Protein AF-A0A367UHS2-F1 (afdb_monomer_lite)

Structure (mmCIF, N/CA/C/O backbone):
data_AF-A0A367UHS2-F1
#
_entry.id   AF-A0A367UHS2-F1
#
loop_
_atom_site.group_PDB
_atom_site.id
_atom_site.type_symbol
_atom_site.label_atom_id
_atom_site.label_alt_id
_atom_site.label_comp_id
_atom_site.label_asym_id
_atom_site.label_entity_id
_atom_site.label_seq_id
_atom_site.pdbx_PDB_ins_code
_atom_site.Cartn_x
_atom_site.Cartn_y
_atom_site.Cartn_z
_atom_site.occupancy
_atom_site.B_iso_or_equiv
_atom_site.auth_seq_id
_atom_site.auth_comp_id
_atom_site.auth_asym_id
_atom_site.auth_atom_id
_atom_site.pdbx_PDB_model_num
ATOM 1 N N . MET A 1 1 ? -0.178 -18.268 -15.831 1.00 70.38 1 MET A N 1
ATOM 2 C CA . MET A 1 1 ? 0.550 -17.771 -14.647 1.00 70.38 1 MET A CA 1
ATOM 3 C C . MET A 1 1 ? -0.470 -17.295 -13.635 1.00 70.38 1 MET A C 1
ATOM 5 O O . MET A 1 1 ? -1.519 -16.807 -14.050 1.00 70.38 1 MET A O 1
ATOM 9 N N . ASP A 1 2 ? -0.194 -17.477 -12.352 1.00 85.25 2 ASP A N 1
ATOM 10 C CA . ASP A 1 2 ? -0.972 -16.883 -11.266 1.00 85.25 2 ASP A CA 1
ATOM 11 C C . ASP A 1 2 ? -0.316 -15.567 -10.805 1.00 85.25 2 ASP A C 1
ATOM 13 O O . ASP A 1 2 ? 0.727 -15.161 -11.316 1.00 85.25 2 ASP A O 1
ATOM 17 N N . VAL A 1 3 ? -0.977 -14.845 -9.898 1.00 83.50 3 VAL A N 1
ATOM 18 C CA . VAL A 1 3 ? -0.434 -13.600 -9.324 1.00 83.50 3 VAL A CA 1
ATOM 19 C C . VAL A 1 3 ? 0.740 -13.900 -8.382 1.00 83.50 3 VAL A C 1
ATOM 21 O O . VAL A 1 3 ? 1.665 -13.098 -8.275 1.00 83.50 3 VAL A O 1
ATOM 24 N N . GLU A 1 4 ? 0.725 -15.066 -7.736 1.00 86.12 4 GLU A N 1
ATOM 25 C CA . GLU A 1 4 ? 1.691 -15.478 -6.715 1.00 86.12 4 GLU A CA 1
ATOM 26 C C . GLU A 1 4 ? 3.092 -15.720 -7.286 1.00 86.12 4 GLU A C 1
ATOM 28 O O . GLU A 1 4 ? 4.082 -15.424 -6.622 1.00 86.12 4 GLU A O 1
ATOM 33 N N . SER A 1 5 ? 3.214 -16.138 -8.549 1.00 87.44 5 SER A N 1
ATOM 34 C CA . SER A 1 5 ? 4.511 -16.334 -9.211 1.00 87.44 5 SER A CA 1
ATOM 35 C C . SER A 1 5 ? 5.344 -15.053 -9.354 1.00 87.44 5 SER A C 1
ATOM 37 O O . SER A 1 5 ? 6.524 -15.123 -9.696 1.00 87.44 5 SER A O 1
ATOM 39 N N . PHE A 1 6 ? 4.741 -13.882 -9.121 1.00 84.62 6 PHE A N 1
ATOM 40 C CA . PHE A 1 6 ? 5.413 -12.580 -9.152 1.00 84.62 6 PHE A CA 1
ATOM 41 C C 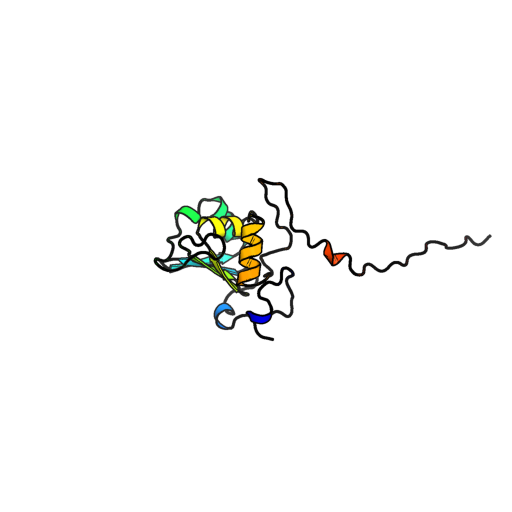. PHE A 1 6 ? 5.893 -12.113 -7.774 1.00 84.62 6 PHE A C 1
ATOM 43 O O . PHE A 1 6 ? 6.601 -11.110 -7.692 1.00 84.62 6 PHE A O 1
ATOM 50 N N . ARG A 1 7 ? 5.546 -12.821 -6.693 1.00 87.19 7 ARG A N 1
ATOM 51 C CA . ARG A 1 7 ? 6.008 -12.492 -5.343 1.00 87.19 7 ARG A CA 1
ATOM 52 C C . ARG A 1 7 ? 7.544 -12.509 -5.279 1.00 87.19 7 ARG A C 1
ATOM 54 O O . ARG A 1 7 ? 8.185 -13.389 -5.851 1.00 87.19 7 ARG A O 1
ATOM 61 N N . GLY A 1 8 ? 8.135 -11.505 -4.633 1.00 84.81 8 GLY A N 1
ATOM 62 C CA . GLY A 1 8 ? 9.587 -11.319 -4.525 1.00 84.81 8 GLY A CA 1
ATOM 63 C C . GLY A 1 8 ? 10.268 -10.766 -5.783 1.00 84.81 8 GLY A C 1
ATOM 64 O O . GLY A 1 8 ? 11.462 -10.469 -5.756 1.00 84.81 8 GLY A O 1
ATOM 65 N N . LYS A 1 9 ? 9.553 -10.598 -6.906 1.00 83.06 9 LYS A N 1
ATOM 66 C CA . LYS A 1 9 ? 10.125 -9.972 -8.108 1.00 83.06 9 LYS A CA 1
ATOM 67 C C . LYS A 1 9 ? 10.194 -8.461 -7.923 1.00 83.06 9 LYS A C 1
ATOM 69 O O . LYS A 1 9 ? 9.182 -7.833 -7.632 1.00 83.06 9 LYS A O 1
ATOM 74 N N . ARG A 1 10 ? 11.379 -7.885 -8.130 1.00 80.56 10 ARG A N 1
ATOM 75 C CA . ARG A 1 10 ? 11.624 -6.435 -8.018 1.00 80.56 10 ARG A CA 1
ATOM 76 C C . ARG A 1 10 ? 11.426 -5.673 -9.330 1.00 80.56 10 ARG A C 1
ATOM 78 O O . ARG A 1 10 ? 11.327 -4.453 -9.315 1.00 80.56 10 ARG A O 1
ATOM 85 N N . CYS A 1 11 ? 11.322 -6.381 -10.453 1.00 76.94 11 CYS A N 1
ATOM 86 C CA . CYS A 1 11 ? 10.970 -5.803 -11.743 1.00 76.94 11 CYS A CA 1
ATOM 87 C C . CYS A 1 11 ? 9.482 -6.016 -12.040 1.00 76.94 11 CYS A C 1
ATOM 89 O O . CYS A 1 11 ? 8.938 -7.115 -11.880 1.00 76.94 11 CYS A O 1
ATOM 91 N N . TRP A 1 12 ? 8.810 -4.943 -12.458 1.00 79.38 12 TRP A N 1
ATOM 92 C CA . TRP A 1 12 ? 7.436 -5.041 -12.932 1.00 79.38 12 TRP A CA 1
ATOM 93 C C . TRP A 1 12 ? 7.398 -5.701 -14.312 1.00 79.38 12 TRP A C 1
ATOM 95 O O . TRP A 1 12 ? 8.307 -5.524 -15.122 1.00 79.38 12 TRP A O 1
ATOM 105 N N . ARG A 1 13 ? 6.322 -6.441 -14.607 1.00 79.44 13 ARG A N 1
ATOM 106 C CA . ARG A 1 13 ? 6.101 -7.032 -15.931 1.00 79.44 13 ARG A CA 1
ATOM 107 C C . ARG A 1 13 ? 4.674 -6.811 -16.418 1.00 79.44 13 ARG A C 1
ATOM 109 O O . ARG A 1 13 ? 3.710 -7.031 -15.686 1.00 79.44 13 ARG A O 1
ATOM 116 N N . HIS A 1 14 ? 4.548 -6.447 -17.692 1.00 82.44 14 HIS A N 1
ATOM 117 C CA . HIS A 1 14 ? 3.263 -6.159 -18.337 1.00 82.44 14 HIS A CA 1
ATOM 118 C C . HIS A 1 14 ? 2.353 -7.381 -18.504 1.00 82.44 14 HIS A C 1
ATOM 120 O O . HIS A 1 14 ? 1.140 -7.226 -18.645 1.00 82.44 14 HIS A O 1
ATOM 126 N N . ASP A 1 15 ? 2.924 -8.587 -18.481 1.00 84.56 15 ASP A N 1
ATOM 127 C CA . ASP A 1 15 ? 2.213 -9.862 -18.583 1.00 84.56 15 ASP A CA 1
ATOM 128 C C . ASP A 1 15 ? 1.661 -10.358 -17.234 1.00 84.56 15 ASP A C 1
ATOM 130 O O . ASP A 1 15 ? 1.025 -11.415 -17.176 1.00 84.56 15 ASP A O 1
ATOM 134 N N . ARG A 1 16 ? 1.840 -9.589 -16.149 1.00 84.06 16 ARG A N 1
ATOM 135 C CA . ARG A 1 16 ? 1.323 -9.928 -14.823 1.00 84.06 16 ARG A CA 1
ATOM 136 C C . ARG A 1 16 ? -0.211 -10.083 -14.837 1.00 84.06 16 ARG A C 1
ATOM 138 O O . ARG A 1 16 ? -0.937 -9.145 -15.190 1.00 84.06 16 ARG A O 1
ATOM 145 N N . PRO A 1 17 ? -0.747 -11.235 -14.391 1.00 87.56 17 PRO A N 1
ATOM 146 C CA . PRO A 1 17 ? -2.181 -11.425 -14.219 1.00 87.56 17 PRO A CA 1
ATOM 147 C C . PRO A 1 17 ? -2.763 -10.442 -13.197 1.00 87.56 17 PRO A C 1
ATOM 149 O O . PRO A 1 17 ? -2.160 -10.163 -12.165 1.00 87.56 17 PRO A O 1
ATOM 152 N N . LYS A 1 18 ? -3.978 -9.950 -13.456 1.00 87.12 18 LYS A N 1
ATOM 153 C CA . LYS A 1 18 ? -4.665 -8.994 -12.573 1.00 87.12 18 LYS A CA 1
ATOM 154 C C . LYS A 1 18 ? -5.656 -9.717 -11.656 1.00 87.12 18 LYS A C 1
ATOM 156 O O . LYS A 1 18 ? -6.522 -10.428 -12.195 1.00 87.12 18 LYS A O 1
ATOM 161 N N . PRO A 1 19 ? -5.593 -9.525 -10.321 1.00 90.12 19 PRO A N 1
ATOM 162 C CA . PRO A 1 19 ? -6.532 -10.139 -9.386 1.00 90.12 19 PRO A CA 1
ATOM 163 C C . PRO A 1 19 ? -7.981 -9.823 -9.763 1.00 90.12 19 PRO A C 1
ATOM 165 O O . PRO A 1 19 ? -8.342 -8.665 -9.966 1.00 90.12 19 PRO A O 1
ATOM 168 N N . ALA A 1 20 ? -8.828 -10.852 -9.872 1.00 91.50 20 ALA A N 1
ATOM 169 C CA . ALA A 1 20 ? -10.202 -10.689 -10.358 1.00 91.50 20 ALA A CA 1
ATOM 170 C C . ALA A 1 20 ? -11.014 -9.692 -9.514 1.00 91.50 20 ALA A C 1
ATOM 172 O O . ALA A 1 20 ? -11.738 -8.869 -10.070 1.00 91.50 20 ALA A O 1
ATOM 173 N N . HIS A 1 21 ? -10.823 -9.723 -8.193 1.00 91.44 21 HIS A N 1
ATOM 174 C CA . HIS A 1 21 ? -11.512 -8.856 -7.241 1.00 91.44 21 HIS A CA 1
ATOM 175 C C . HIS A 1 21 ? -11.071 -7.382 -7.301 1.00 91.44 21 HIS A C 1
ATOM 177 O O . HIS A 1 21 ? -11.763 -6.543 -6.743 1.00 91.44 21 HIS A O 1
ATOM 183 N N . LEU A 1 22 ? -9.982 -7.046 -8.007 1.00 92.50 22 LEU A N 1
ATOM 184 C CA . LEU A 1 22 ? -9.467 -5.673 -8.156 1.00 92.50 22 LEU A CA 1
ATOM 185 C C . LEU A 1 22 ? -9.670 -5.103 -9.565 1.00 92.50 22 LEU A C 1
ATOM 187 O O . LEU A 1 22 ? -9.288 -3.971 -9.850 1.00 92.50 22 LEU A O 1
ATOM 191 N N . ARG A 1 23 ? -10.299 -5.859 -10.476 1.00 89.62 23 ARG A N 1
ATOM 192 C CA . ARG A 1 23 ? -10.484 -5.441 -11.879 1.00 89.62 23 ARG A CA 1
ATOM 193 C C . ARG A 1 23 ? -11.355 -4.200 -12.054 1.00 89.62 23 ARG A C 1
ATOM 195 O O . ARG A 1 23 ? -11.301 -3.599 -13.123 1.00 89.62 23 ARG A O 1
ATOM 202 N N . TYR A 1 24 ? -12.150 -3.850 -11.045 1.00 91.44 24 TYR A N 1
ATOM 203 C CA . TYR A 1 24 ? -12.971 -2.643 -11.050 1.00 91.44 24 TYR A CA 1
ATOM 204 C C . TYR A 1 24 ? -12.131 -1.362 -10.906 1.00 91.44 24 TYR A C 1
ATOM 206 O O . TYR A 1 24 ? -12.601 -0.291 -11.283 1.00 91.44 24 TYR A O 1
ATOM 214 N N . LEU A 1 25 ? -10.898 -1.458 -10.391 1.00 90.75 25 LEU A N 1
ATOM 215 C CA . LEU A 1 25 ? -9.981 -0.327 -10.305 1.00 90.75 25 LEU A CA 1
ATOM 216 C C . LEU A 1 25 ? -9.350 -0.048 -11.674 1.00 90.75 25 LEU A C 1
ATOM 218 O O . LEU A 1 25 ? -8.857 -0.947 -12.365 1.00 90.75 25 LEU A O 1
ATOM 222 N N . GLY A 1 26 ? -9.373 1.226 -12.066 1.00 88.62 26 GLY A N 1
ATOM 223 C CA . GLY A 1 26 ? -8.688 1.712 -13.259 1.00 88.62 26 GLY A CA 1
ATOM 224 C C . GLY A 1 26 ? -7.167 1.619 -13.124 1.00 88.62 26 GLY A C 1
ATOM 225 O O . GLY A 1 26 ? -6.639 1.435 -12.034 1.00 88.62 26 GLY A O 1
ATOM 226 N N . VAL A 1 27 ? -6.447 1.778 -14.241 1.00 86.06 27 VAL A N 1
ATOM 227 C CA . VAL A 1 27 ? -4.967 1.799 -14.230 1.00 86.06 27 VAL A CA 1
ATOM 228 C C . VAL A 1 27 ? -4.435 2.931 -13.358 1.00 86.06 27 VAL A C 1
ATOM 230 O O . VAL A 1 27 ? -3.391 2.781 -12.763 1.00 86.06 27 VAL A O 1
ATOM 233 N N . THR A 1 28 ? -5.145 4.049 -13.250 1.00 88.44 28 THR A N 1
ATOM 234 C CA . THR A 1 28 ? -4.732 5.192 -12.427 1.00 88.44 28 THR A CA 1
ATOM 235 C C . THR A 1 28 ? -5.466 5.264 -11.087 1.00 88.44 28 THR A C 1
ATOM 237 O O . THR A 1 28 ? -5.389 6.289 -10.415 1.00 88.44 28 THR A O 1
ATOM 240 N N . GLY A 1 29 ? -6.224 4.222 -10.732 1.00 92.56 29 GLY A N 1
ATOM 241 C CA . GLY A 1 29 ? -7.069 4.202 -9.545 1.00 92.56 29 GLY A CA 1
ATOM 242 C C . GLY A 1 29 ? -6.404 3.503 -8.366 1.00 92.56 29 GLY A C 1
ATOM 243 O O . GLY A 1 29 ? -5.805 2.437 -8.524 1.00 92.56 29 GLY A O 1
ATOM 244 N N . ALA A 1 30 ? -6.598 4.078 -7.185 1.00 95.38 30 ALA A N 1
ATOM 245 C CA . ALA A 1 30 ? -6.256 3.476 -5.908 1.00 95.38 30 ALA A CA 1
ATOM 246 C C . ALA A 1 30 ? -7.471 3.491 -4.972 1.00 95.38 30 ALA A C 1
ATOM 248 O O . ALA A 1 30 ? -8.293 4.412 -4.995 1.00 95.38 30 ALA A O 1
ATOM 249 N N . GLU A 1 31 ? -7.578 2.470 -4.132 1.00 97.81 31 GLU A N 1
ATOM 250 C CA . GLU A 1 31 ? -8.541 2.419 -3.036 1.00 97.81 31 GLU A CA 1
ATOM 251 C C . GLU A 1 31 ? -7.790 2.163 -1.729 1.00 97.81 31 GLU A C 1
ATOM 253 O O . GLU A 1 31 ? -6.924 1.293 -1.664 1.00 97.81 31 GLU A O 1
ATOM 258 N N . ILE A 1 32 ? -8.119 2.924 -0.691 1.00 98.19 32 ILE A N 1
ATOM 259 C CA . ILE A 1 32 ? -7.686 2.655 0.678 1.00 98.19 32 ILE A CA 1
ATOM 260 C C . ILE A 1 32 ? -8.922 2.211 1.438 1.00 98.19 32 ILE A C 1
ATOM 262 O O . ILE A 1 32 ? -9.875 2.973 1.531 1.00 98.19 32 ILE A O 1
ATOM 266 N N . GLU A 1 33 ? -8.927 1.002 1.976 1.00 98.44 33 GLU A N 1
ATOM 267 C CA . GLU A 1 33 ? -9.962 0.563 2.909 1.00 98.44 33 GLU A CA 1
ATOM 268 C C . GLU A 1 33 ? -9.381 0.569 4.318 1.00 98.44 33 GLU A C 1
ATOM 270 O O . GLU A 1 33 ? -8.350 -0.061 4.575 1.00 98.44 33 GLU A O 1
ATOM 275 N N . ASP A 1 34 ? -10.038 1.290 5.216 1.00 98.25 34 ASP A N 1
ATOM 276 C CA . ASP A 1 34 ? -9.700 1.364 6.632 1.00 98.25 34 ASP A CA 1
ATOM 277 C C . ASP A 1 34 ? -10.846 0.777 7.485 1.00 98.25 34 ASP A C 1
ATOM 279 O O . ASP A 1 34 ? -11.814 0.227 6.955 1.00 98.25 34 ASP A O 1
ATOM 283 N N . ALA A 1 35 ? -10.750 0.864 8.813 1.00 97.81 35 ALA A N 1
ATOM 284 C CA . ALA A 1 35 ? -11.768 0.324 9.716 1.00 97.81 35 ALA A CA 1
ATOM 285 C C . ALA A 1 35 ? -13.144 1.018 9.614 1.00 97.81 35 ALA A C 1
ATOM 287 O O . ALA A 1 35 ? -14.127 0.492 10.140 1.00 97.81 35 ALA A O 1
ATOM 288 N N . VAL A 1 36 ? -13.221 2.187 8.976 1.00 97.81 36 VAL A N 1
ATOM 289 C CA . VAL A 1 36 ? -14.445 2.971 8.772 1.00 97.81 36 VAL A CA 1
ATOM 290 C C . VAL A 1 36 ? -15.046 2.685 7.396 1.00 97.81 36 VAL A C 1
ATOM 292 O O . VAL A 1 36 ? -16.264 2.542 7.279 1.00 97.81 36 VAL A O 1
ATOM 295 N N . GLY A 1 37 ? -14.220 2.580 6.355 1.00 96.88 37 GLY A N 1
ATOM 296 C CA . GLY A 1 37 ? -14.675 2.234 5.013 1.00 96.88 37 GLY A CA 1
ATOM 297 C C . GLY A 1 37 ? -13.666 2.527 3.898 1.00 96.88 37 GLY A C 1
ATOM 298 O O . GLY A 1 37 ? -12.502 2.837 4.152 1.00 96.88 37 GLY A O 1
ATOM 299 N N . PRO A 1 38 ? -14.102 2.399 2.631 1.00 97.75 38 PRO A N 1
ATOM 300 C CA . PRO A 1 38 ? -13.245 2.629 1.478 1.00 97.75 38 PRO A CA 1
ATOM 301 C C . PRO A 1 38 ? -13.195 4.106 1.061 1.00 97.75 38 PRO A C 1
ATOM 303 O O . PRO A 1 38 ? -14.220 4.768 0.893 1.00 97.75 38 PRO A O 1
ATOM 306 N N . TYR A 1 39 ? -11.989 4.575 0.764 1.00 97.81 39 TYR A N 1
ATOM 307 C CA . TYR A 1 39 ? -11.678 5.850 0.128 1.00 97.81 39 TYR A CA 1
ATOM 308 C C . TYR A 1 39 ? -11.107 5.576 -1.257 1.00 97.81 39 TYR A C 1
ATOM 310 O O . TYR A 1 39 ? -10.218 4.739 -1.415 1.00 97.81 39 TYR A O 1
ATOM 318 N N . ARG A 1 40 ? -11.597 6.289 -2.269 1.00 97.19 40 ARG A N 1
ATOM 319 C CA . ARG A 1 40 ? -11.162 6.106 -3.656 1.00 97.19 40 ARG A CA 1
ATOM 320 C C . ARG A 1 40 ? -10.489 7.353 -4.176 1.00 97.19 40 ARG A C 1
ATOM 322 O O . ARG A 1 40 ? -11.001 8.456 -4.000 1.00 97.19 40 ARG A O 1
ATOM 329 N N . PHE A 1 41 ? -9.382 7.135 -4.864 1.00 96.00 41 PHE A N 1
ATOM 330 C CA . PHE A 1 41 ? -8.546 8.178 -5.421 1.00 96.00 41 PHE A CA 1
ATOM 331 C C . PHE A 1 41 ? -8.128 7.802 -6.840 1.00 96.00 41 PHE A C 1
ATOM 333 O O . PHE A 1 41 ? -8.009 6.624 -7.188 1.00 96.00 41 PHE A O 1
ATOM 340 N N . ASP A 1 42 ? -7.847 8.811 -7.652 1.00 94.94 42 ASP A N 1
ATOM 341 C CA . ASP A 1 42 ? -6.813 8.668 -8.672 1.00 94.94 42 ASP A CA 1
ATOM 342 C C . ASP A 1 42 ? -5.439 8.944 -8.035 1.00 94.94 42 ASP A C 1
ATOM 344 O O . ASP A 1 42 ? -5.354 9.567 -6.976 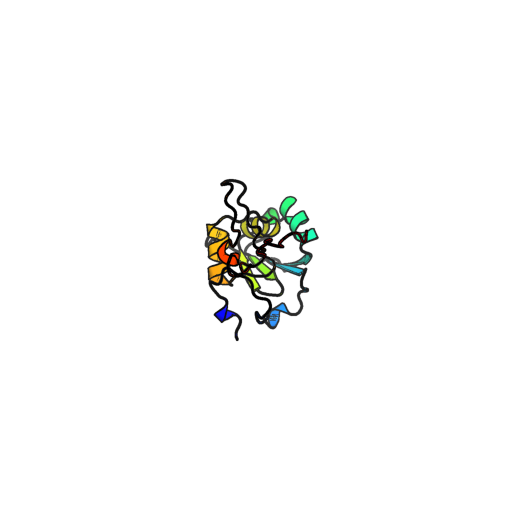1.00 94.94 42 ASP A O 1
ATOM 348 N N . PHE A 1 43 ? -4.341 8.500 -8.650 1.00 90.69 43 PHE A N 1
ATOM 349 C CA . PHE A 1 43 ? -3.018 8.688 -8.038 1.00 90.69 43 PHE A CA 1
ATOM 350 C C . PHE A 1 43 ? -2.645 10.154 -7.786 1.00 90.69 43 PHE A C 1
ATOM 352 O O . PHE A 1 43 ? -1.984 10.426 -6.789 1.00 90.69 43 PHE A O 1
ATOM 359 N N . ASN A 1 44 ? -3.101 11.110 -8.603 1.00 91.81 44 ASN A N 1
ATOM 360 C CA . ASN A 1 44 ? -2.777 12.519 -8.366 1.00 91.81 44 ASN A CA 1
ATOM 361 C C . ASN A 1 44 ? -3.504 13.040 -7.124 1.00 91.81 44 ASN A C 1
ATOM 363 O O . ASN A 1 44 ? -2.893 13.692 -6.274 1.00 91.81 44 ASN A O 1
ATOM 367 N N . THR A 1 45 ? -4.799 12.739 -6.990 1.00 96.00 45 THR A N 1
ATOM 368 C CA . THR A 1 45 ? -5.563 13.121 -5.794 1.00 96.00 45 THR A CA 1
ATOM 369 C C . THR A 1 45 ? -5.069 12.396 -4.546 1.00 96.00 45 THR A C 1
ATOM 371 O O . THR A 1 45 ? -5.022 13.011 -3.481 1.00 96.00 45 THR A O 1
ATOM 374 N N . LEU A 1 46 ? -4.603 11.151 -4.674 1.00 95.62 46 LEU A N 1
ATOM 375 C CA . LEU A 1 46 ? -3.950 10.421 -3.589 1.00 95.62 46 LEU A CA 1
ATOM 376 C C . LEU A 1 46 ? -2.653 11.107 -3.137 1.00 95.62 46 LEU A C 1
ATOM 378 O O . LEU A 1 46 ? -2.477 11.334 -1.943 1.00 95.62 46 LEU A O 1
ATOM 382 N N . THR A 1 47 ? -1.763 11.483 -4.062 1.00 94.06 47 THR A N 1
ATOM 383 C CA . THR A 1 47 ? -0.519 12.202 -3.735 1.00 94.06 47 THR A CA 1
ATOM 384 C C . THR A 1 47 ? -0.812 13.530 -3.033 1.00 94.06 47 THR A C 1
ATOM 386 O O . THR A 1 47 ? -0.146 13.875 -2.054 1.00 94.06 47 THR A O 1
ATOM 389 N N . VAL A 1 48 ? -1.828 14.275 -3.485 1.00 96.56 48 VAL A N 1
ATOM 390 C CA . VAL A 1 48 ? -2.261 15.517 -2.823 1.00 96.56 48 VAL A CA 1
ATOM 391 C C . VAL A 1 48 ? -2.796 15.229 -1.419 1.00 96.56 48 VAL A C 1
ATOM 393 O O . VAL A 1 48 ? -2.392 15.907 -0.478 1.00 96.56 48 VAL A O 1
ATOM 396 N N . ALA A 1 49 ? -3.659 14.228 -1.244 1.00 97.56 49 ALA A N 1
ATOM 397 C CA . ALA A 1 49 ? -4.200 13.868 0.066 1.00 97.56 49 ALA A CA 1
ATOM 398 C C . ALA A 1 49 ? -3.094 13.427 1.041 1.00 97.56 49 ALA A C 1
ATOM 400 O O . ALA A 1 49 ? -3.048 13.906 2.173 1.00 97.56 49 ALA A O 1
ATOM 401 N N . ALA A 1 50 ? -2.158 12.590 0.583 1.00 96.00 50 ALA A N 1
ATOM 402 C CA . ALA A 1 50 ? -1.007 12.137 1.360 1.00 96.00 50 ALA A CA 1
ATOM 403 C C . ALA A 1 50 ? -0.157 13.311 1.868 1.00 96.00 50 ALA A C 1
ATOM 405 O O . ALA A 1 50 ? 0.179 13.375 3.049 1.00 96.00 50 ALA A O 1
ATOM 406 N N . ARG A 1 51 ? 0.121 14.303 1.010 1.00 95.56 51 ARG A N 1
ATOM 407 C CA . ARG A 1 51 ? 0.845 15.525 1.409 1.00 95.56 51 ARG A CA 1
ATOM 408 C C . ARG A 1 51 ? 0.075 16.398 2.402 1.00 95.56 51 ARG A C 1
ATOM 410 O O . ARG A 1 51 ? 0.696 17.159 3.135 1.00 95.56 51 ARG A O 1
ATOM 417 N N . ASN A 1 52 ? -1.251 16.291 2.434 1.00 97.44 52 ASN A N 1
ATOM 418 C CA . ASN A 1 52 ? -2.133 17.090 3.286 1.00 97.44 52 ASN A CA 1
ATOM 419 C C . ASN A 1 52 ? -2.622 16.337 4.536 1.00 97.44 52 ASN A C 1
ATOM 421 O O . ASN A 1 52 ? -3.644 16.700 5.114 1.00 97.44 52 ASN A O 1
ATOM 425 N N . GLY A 1 53 ? -1.893 15.311 4.985 1.00 96.38 53 GLY A N 1
ATOM 426 C CA . GLY A 1 53 ? -2.151 14.686 6.282 1.00 96.38 53 GLY A CA 1
ATOM 427 C C . GLY A 1 53 ? -3.184 13.559 6.267 1.00 96.38 53 GLY A C 1
ATOM 428 O O . GLY A 1 53 ? -3.773 13.286 7.313 1.00 96.38 53 GLY A O 1
ATOM 429 N N . LEU A 1 54 ? -3.405 12.898 5.122 1.00 97.56 54 LEU A N 1
ATOM 430 C CA . LEU A 1 54 ? -4.294 11.733 4.999 1.00 97.56 54 LEU A CA 1
ATOM 431 C C . LEU A 1 54 ? -4.047 10.674 6.085 1.00 97.56 54 LEU A C 1
ATOM 433 O O . LEU A 1 54 ? -5.007 10.108 6.601 1.00 97.56 54 LEU A O 1
ATOM 437 N N . GLN A 1 55 ? -2.794 10.447 6.489 1.00 97.44 55 GLN A N 1
ATOM 438 C CA . GLN A 1 55 ? -2.440 9.486 7.535 1.00 97.44 55 GLN A CA 1
ATOM 439 C C . GLN A 1 55 ? -3.161 9.735 8.868 1.00 97.44 55 GLN A C 1
ATOM 441 O O . GLN A 1 55 ? -3.431 8.786 9.595 1.00 97.44 55 GLN A O 1
ATOM 446 N N . ASN A 1 56 ? -3.521 10.988 9.168 1.00 97.75 56 ASN A N 1
ATOM 447 C CA . ASN A 1 56 ? -4.226 11.354 10.399 1.00 97.75 56 ASN A CA 1
ATOM 448 C C . ASN A 1 56 ? -5.734 11.066 10.334 1.00 97.75 56 ASN A C 1
ATOM 450 O O . ASN A 1 56 ? -6.411 11.140 11.356 1.00 97.75 56 ASN A O 1
ATOM 454 N N . MET A 1 57 ? -6.269 10.788 9.142 1.00 97.19 57 MET A N 1
ATOM 455 C CA . MET A 1 57 ? -7.688 10.488 8.934 1.00 97.19 57 MET A CA 1
ATOM 456 C C . MET A 1 57 ? -7.974 8.987 8.854 1.00 97.19 57 MET A C 1
ATOM 458 O O . MET A 1 57 ? -9.111 8.579 9.069 1.00 97.19 57 MET A O 1
ATOM 462 N N . LEU A 1 58 ? -6.968 8.180 8.512 1.00 98.06 58 LEU A N 1
ATOM 463 C CA . LEU A 1 58 ? -7.128 6.745 8.309 1.00 98.06 58 LEU A CA 1
ATOM 464 C C . LEU A 1 58 ? -7.128 5.996 9.642 1.00 98.06 58 LEU A C 1
ATOM 466 O O . LEU A 1 58 ? -6.251 6.201 10.483 1.00 98.06 58 LEU A O 1
ATOM 470 N N . VAL A 1 59 ? -8.068 5.067 9.801 1.00 98.12 59 VAL A N 1
ATOM 471 C CA . VAL A 1 59 ? -8.195 4.232 11.001 1.00 98.12 59 VAL A CA 1
ATOM 472 C C . VAL A 1 59 ? -7.746 2.798 10.696 1.00 98.12 59 VAL A C 1
ATOM 474 O O . VAL A 1 59 ? -8.464 2.070 10.010 1.00 98.12 59 VAL A O 1
ATOM 477 N N . PRO A 1 60 ? -6.588 2.337 11.203 1.00 97.88 60 PRO A N 1
ATOM 478 C CA . PRO A 1 60 ? -6.128 0.969 10.971 1.00 97.88 60 PRO A CA 1
ATOM 479 C C . PRO A 1 60 ? -7.110 -0.092 11.482 1.00 97.88 60 PRO A C 1
ATOM 481 O O . PRO A 1 60 ? -7.800 0.107 12.483 1.00 97.88 60 PRO A O 1
ATOM 484 N N . PHE A 1 61 ? -7.120 -1.264 10.847 1.00 97.44 61 PHE A N 1
ATOM 485 C CA . PHE A 1 61 ? -7.900 -2.403 11.323 1.00 97.44 61 PHE A CA 1
ATOM 486 C C . PHE A 1 61 ? -7.304 -3.003 12.603 1.00 97.44 61 PHE A C 1
ATOM 488 O O . PHE A 1 61 ? -6.101 -3.255 12.693 1.00 97.44 61 PHE A O 1
ATOM 495 N N . GLY A 1 62 ? -8.166 -3.340 13.567 1.00 91.94 62 GLY A N 1
ATOM 496 C CA . GLY A 1 62 ? -7.795 -4.139 14.737 1.00 91.94 62 GLY A CA 1
ATOM 497 C C . GLY A 1 62 ? -7.591 -5.607 14.358 1.00 91.94 62 GLY A C 1
ATOM 498 O O . GLY A 1 62 ? -8.507 -6.407 14.499 1.00 91.94 62 GLY A O 1
ATOM 499 N N . GLY A 1 63 ? -6.416 -5.959 13.833 1.00 94.62 63 GLY A N 1
ATOM 500 C CA . GLY A 1 63 ? -6.056 -7.347 13.503 1.00 94.62 63 GLY A CA 1
ATOM 501 C C . GLY A 1 63 ? -5.338 -7.541 12.169 1.00 94.62 63 GLY A C 1
ATOM 502 O O . GLY A 1 63 ? -4.918 -8.657 11.876 1.00 94.62 63 GLY A O 1
ATOM 503 N N . LEU A 1 64 ? -5.175 -6.483 11.370 1.00 97.50 64 LEU A N 1
ATOM 504 C CA . LEU A 1 64 ? -4.300 -6.509 10.198 1.00 97.50 64 LEU A CA 1
ATOM 505 C C . LEU A 1 64 ? -2.984 -5.811 10.520 1.00 97.50 64 LEU A C 1
ATOM 507 O O . LEU A 1 64 ? -2.975 -4.786 11.199 1.00 97.50 64 LEU A O 1
ATOM 511 N N . SER A 1 65 ? -1.895 -6.348 9.982 1.00 98.31 65 SER A N 1
ATOM 512 C CA . SER A 1 65 ? -0.543 -5.835 10.182 1.00 98.31 65 SER A CA 1
ATOM 513 C C . SER A 1 65 ? 0.102 -5.478 8.854 1.00 98.31 65 SER A C 1
ATOM 515 O O . SER A 1 65 ? -0.106 -6.157 7.850 1.00 98.31 65 SER A O 1
ATOM 517 N N . SER A 1 66 ? 0.888 -4.408 8.870 1.00 98.38 66 SER A N 1
ATOM 518 C CA . SER A 1 66 ? 1.652 -3.950 7.719 1.00 98.38 66 SER A CA 1
ATOM 519 C C . SER A 1 66 ? 2.697 -4.983 7.320 1.00 98.38 66 SER A C 1
ATOM 521 O O . SER A 1 66 ? 3.373 -5.543 8.186 1.00 98.38 66 SER A O 1
ATOM 523 N N . VAL A 1 67 ? 2.868 -5.181 6.012 1.00 97.56 67 VAL A N 1
ATOM 524 C CA . VAL A 1 67 ? 3.952 -6.013 5.471 1.00 97.56 67 VAL A CA 1
ATOM 525 C C . VAL A 1 67 ? 5.331 -5.408 5.737 1.00 97.56 67 VAL A C 1
ATOM 527 O O . VAL A 1 67 ? 6.301 -6.152 5.812 1.00 97.56 67 VAL A O 1
ATOM 530 N N . CYS A 1 68 ? 5.421 -4.086 5.917 1.00 96.44 68 CYS A N 1
ATOM 531 C CA . CYS A 1 68 ? 6.681 -3.383 6.146 1.00 96.44 68 CYS A CA 1
ATOM 532 C C . CYS A 1 68 ? 7.083 -3.388 7.625 1.00 96.44 68 CYS A C 1
ATOM 534 O O . CYS A 1 68 ? 8.190 -3.790 7.967 1.00 96.44 68 CYS A O 1
ATOM 536 N N . SER A 1 69 ? 6.191 -2.933 8.513 1.00 97.50 69 SER A N 1
ATOM 537 C CA . SER A 1 69 ? 6.533 -2.696 9.926 1.00 97.50 69 SER A CA 1
ATOM 538 C C . SER A 1 69 ? 5.839 -3.619 10.926 1.00 97.50 69 SER A C 1
ATOM 540 O O . SER A 1 69 ? 6.110 -3.530 12.122 1.00 97.50 69 SER A O 1
ATOM 542 N N . GLY A 1 70 ? 4.894 -4.461 10.495 1.00 97.19 70 GLY A N 1
ATOM 543 C CA . GLY A 1 70 ? 4.078 -5.294 11.390 1.00 97.19 70 GLY A CA 1
ATOM 544 C C . GLY A 1 70 ? 3.058 -4.522 12.245 1.00 97.19 70 GLY A C 1
ATOM 545 O O . GLY A 1 70 ? 2.214 -5.136 12.902 1.00 97.19 70 GLY A O 1
ATOM 546 N N . ARG A 1 71 ? 3.092 -3.183 12.223 1.00 97.81 71 ARG A N 1
ATOM 547 C CA . ARG A 1 71 ? 2.143 -2.303 12.924 1.00 97.81 71 ARG A CA 1
ATOM 548 C C . ARG A 1 71 ? 0.733 -2.396 12.315 1.00 97.81 71 ARG A C 1
ATOM 550 O O . ARG A 1 71 ? 0.611 -2.816 11.164 1.00 97.81 71 ARG A O 1
ATOM 557 N N . PRO A 1 72 ? -0.323 -1.980 13.043 1.00 98.38 72 PRO A N 1
ATOM 558 C CA . PRO A 1 72 ? -1.696 -2.010 12.541 1.00 98.38 72 PRO A CA 1
ATOM 559 C C . PRO A 1 72 ? -1.857 -1.337 11.173 1.00 98.38 72 PRO A C 1
ATOM 561 O O . PRO A 1 72 ? -1.391 -0.214 10.972 1.00 98.38 72 PRO A O 1
ATOM 564 N N . ALA A 1 73 ? -2.531 -2.018 10.248 1.00 98.50 73 ALA A N 1
ATOM 565 C CA . ALA A 1 73 ? -2.594 -1.628 8.842 1.00 98.50 73 ALA A CA 1
ATOM 566 C C . ALA A 1 73 ? -4.002 -1.298 8.334 1.00 98.50 73 ALA A C 1
ATOM 568 O O . ALA A 1 73 ? -5.021 -1.713 8.890 1.00 98.50 73 ALA A O 1
ATOM 569 N N . VAL A 1 74 ? -4.017 -0.575 7.219 1.00 98.56 74 VAL A N 1
ATOM 570 C CA . VAL A 1 74 ? -5.129 -0.425 6.280 1.00 98.56 74 VAL A CA 1
ATOM 571 C C . VAL A 1 74 ? -4.847 -1.266 5.032 1.00 98.56 74 VAL A C 1
ATOM 573 O O . VAL A 1 74 ? -3.720 -1.723 4.813 1.00 98.56 74 VAL A O 1
ATOM 576 N N . LYS A 1 75 ? -5.860 -1.479 4.193 1.00 98.44 75 LYS A N 1
ATOM 577 C CA . LYS A 1 75 ? -5.683 -2.149 2.901 1.00 98.44 75 LYS A CA 1
ATOM 578 C C . LYS A 1 75 ? -5.496 -1.099 1.820 1.00 98.44 75 LYS A C 1
ATOM 580 O O . LYS A 1 75 ? -6.417 -0.340 1.533 1.00 98.44 75 LYS A O 1
ATOM 585 N N . PHE A 1 76 ? -4.326 -1.076 1.201 1.00 97.44 76 PHE A N 1
ATOM 586 C CA . PHE A 1 76 ? -4.049 -0.263 0.027 1.00 97.44 76 PHE A CA 1
ATOM 587 C C . PHE A 1 76 ? -4.189 -1.117 -1.232 1.00 97.44 76 PHE A C 1
ATOM 589 O O . PHE A 1 76 ? -3.510 -2.130 -1.383 1.00 97.44 76 PHE A O 1
ATOM 596 N N . ARG A 1 77 ? -5.080 -0.729 -2.140 1.00 96.56 77 ARG A N 1
ATOM 597 C CA . ARG A 1 77 ? -5.390 -1.481 -3.354 1.00 96.56 77 ARG A CA 1
ATOM 598 C C . ARG A 1 77 ? -5.102 -0.673 -4.595 1.00 96.56 77 ARG A C 1
ATOM 600 O O . ARG A 1 77 ? -5.531 0.471 -4.731 1.00 96.56 77 ARG A O 1
ATOM 607 N N . THR A 1 78 ? -4.490 -1.344 -5.551 1.00 94.12 78 THR A N 1
ATOM 608 C CA . THR A 1 78 ? -4.422 -0.921 -6.945 1.00 94.12 78 THR A CA 1
ATOM 609 C C . THR A 1 78 ? -5.112 -1.972 -7.805 1.00 94.12 78 THR A C 1
ATOM 611 O O . THR A 1 78 ? -5.566 -3.009 -7.322 1.00 94.12 78 THR A O 1
ATOM 614 N N . ARG A 1 79 ? -5.163 -1.758 -9.119 1.00 92.44 79 ARG A N 1
ATOM 615 C CA . ARG A 1 79 ? -5.645 -2.785 -10.054 1.00 92.44 79 ARG A CA 1
ATOM 616 C C . ARG A 1 79 ? -4.833 -4.093 -9.999 1.00 92.44 79 ARG A C 1
ATOM 618 O O . ARG A 1 79 ? -5.301 -5.128 -10.478 1.00 92.44 79 ARG A O 1
ATOM 625 N N . GLU A 1 80 ? -3.608 -4.051 -9.483 1.00 90.62 80 GLU A N 1
ATOM 626 C CA . GLU A 1 80 ? -2.636 -5.143 -9.583 1.00 90.62 80 GLU A CA 1
ATOM 627 C C . GLU A 1 80 ? -2.418 -5.897 -8.275 1.00 90.62 80 GLU A C 1
ATOM 629 O O . GLU A 1 80 ? -2.087 -7.084 -8.317 1.00 90.62 80 GLU A O 1
ATOM 634 N N . ALA A 1 81 ? -2.600 -5.232 -7.134 1.00 92.81 81 ALA A N 1
ATOM 635 C CA . ALA A 1 81 ? -2.317 -5.809 -5.829 1.00 92.81 81 ALA A CA 1
ATOM 636 C C . ALA A 1 81 ? -3.151 -5.170 -4.712 1.00 92.81 81 ALA A C 1
ATOM 638 O O . ALA A 1 81 ? -3.564 -4.013 -4.799 1.00 92.81 81 ALA A O 1
ATOM 639 N N . GLU A 1 82 ? -3.337 -5.943 -3.645 1.00 95.56 82 GLU A N 1
ATOM 640 C CA . GLU A 1 82 ? -3.735 -5.464 -2.323 1.00 95.56 82 GLU A CA 1
ATOM 641 C C . GLU A 1 82 ? -2.510 -5.567 -1.407 1.00 95.56 82 GLU A C 1
ATOM 643 O O . GLU A 1 82 ? -1.865 -6.613 -1.353 1.00 95.56 82 GLU A O 1
ATOM 648 N N . ILE A 1 83 ? -2.178 -4.479 -0.719 1.00 95.88 83 ILE A N 1
ATOM 649 C CA . ILE A 1 83 ? -0.995 -4.343 0.129 1.00 95.88 83 ILE A CA 1
ATOM 650 C C . ILE A 1 83 ? -1.460 -3.870 1.505 1.00 95.88 83 ILE A C 1
ATOM 652 O O . ILE A 1 83 ? -2.207 -2.897 1.615 1.00 95.88 83 ILE A O 1
ATOM 656 N N . LEU A 1 84 ? -1.026 -4.553 2.563 1.00 98.12 84 LEU A N 1
ATOM 657 C CA . LEU A 1 84 ? -1.293 -4.124 3.934 1.00 98.12 84 LEU A CA 1
ATOM 658 C C . LEU A 1 84 ? -0.208 -3.150 4.369 1.00 98.12 84 LEU A C 1
ATOM 660 O O . LEU A 1 84 ? 0.951 -3.537 4.492 1.00 98.12 84 LEU A O 1
ATOM 664 N N . LEU A 1 85 ? -0.589 -1.900 4.608 1.00 97.94 85 LEU A N 1
ATOM 665 C CA . LEU A 1 85 ? 0.320 -0.815 4.967 1.00 97.94 85 LEU A CA 1
ATOM 666 C C . LEU A 1 85 ? -0.268 -0.023 6.133 1.00 97.94 85 LEU A C 1
ATOM 668 O O . LEU A 1 85 ? -1.482 0.120 6.256 1.00 97.94 85 LEU A O 1
ATOM 672 N N . THR A 1 86 ? 0.580 0.521 6.993 1.00 98.44 86 THR A N 1
ATOM 673 C CA . THR A 1 86 ? 0.161 1.544 7.959 1.00 98.44 86 THR A CA 1
ATOM 674 C C . THR A 1 86 ? -0.249 2.831 7.231 1.00 98.44 86 THR A C 1
ATOM 676 O O . THR A 1 86 ? 0.205 3.064 6.109 1.00 98.44 86 THR A O 1
ATOM 679 N N . PRO A 1 87 ? -1.046 3.716 7.856 1.00 98.25 87 PRO A N 1
ATOM 680 C CA . PRO A 1 87 ? -1.374 5.020 7.276 1.00 98.25 87 PRO A CA 1
ATOM 681 C C . PRO A 1 87 ? -0.153 5.834 6.814 1.00 98.25 87 PRO A C 1
ATOM 683 O O . PRO A 1 87 ? -0.185 6.433 5.737 1.00 98.25 87 PRO A O 1
ATOM 686 N N . ASP A 1 88 ? 0.938 5.812 7.587 1.00 97.81 88 ASP A N 1
ATOM 687 C CA . ASP A 1 88 ? 2.186 6.505 7.239 1.00 97.81 88 ASP A CA 1
ATOM 688 C C . ASP A 1 88 ? 2.851 5.898 5.998 1.00 97.81 88 ASP A C 1
ATOM 690 O O . ASP A 1 88 ? 3.269 6.620 5.094 1.00 97.81 88 ASP A O 1
ATOM 694 N N . GLU A 1 89 ? 2.927 4.568 5.934 1.00 96.81 89 GLU A N 1
ATOM 695 C CA . GLU A 1 89 ? 3.517 3.840 4.806 1.00 96.81 89 GLU A CA 1
ATOM 696 C C . GLU A 1 89 ? 2.700 4.018 3.525 1.00 96.81 89 GLU A C 1
ATOM 698 O O . GLU A 1 89 ? 3.283 4.169 2.456 1.00 96.81 89 GLU A O 1
ATOM 703 N N . VAL A 1 90 ? 1.363 4.067 3.614 1.00 96.00 90 VAL A N 1
ATOM 704 C CA . VAL A 1 90 ? 0.509 4.417 2.466 1.00 96.00 90 VAL A CA 1
ATOM 705 C C . VAL A 1 90 ? 0.862 5.805 1.943 1.00 96.00 90 VAL A C 1
ATOM 707 O O . VAL A 1 90 ? 1.000 5.988 0.735 1.00 96.00 90 VAL A O 1
ATOM 710 N N . CYS A 1 91 ? 1.029 6.785 2.833 1.00 95.25 91 CYS A N 1
ATOM 711 C CA . CYS A 1 91 ? 1.361 8.147 2.425 1.00 95.25 91 CYS A CA 1
ATOM 712 C C . CYS A 1 91 ? 2.768 8.234 1.828 1.00 95.25 91 CYS A C 1
ATOM 714 O O . CYS A 1 91 ? 2.93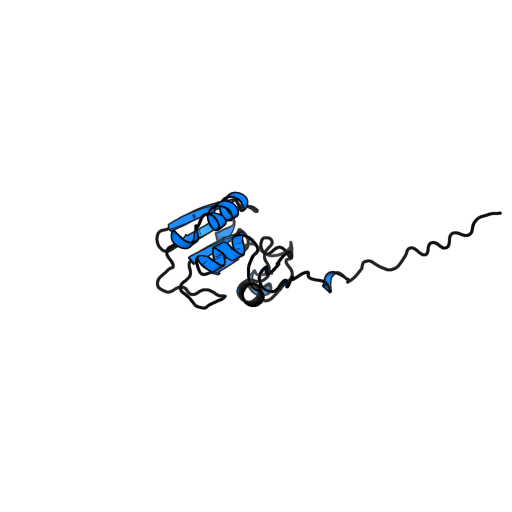2 8.874 0.791 1.00 95.25 91 CYS A O 1
ATOM 716 N N . ARG A 1 92 ? 3.761 7.550 2.415 1.00 92.38 92 ARG A N 1
ATOM 717 C CA . ARG A 1 92 ? 5.111 7.420 1.841 1.00 92.38 92 ARG A CA 1
ATOM 718 C C . ARG A 1 92 ? 5.077 6.769 0.462 1.00 92.38 92 ARG A C 1
ATOM 720 O O . ARG A 1 92 ? 5.660 7.310 -0.474 1.00 92.38 92 ARG A O 1
ATOM 727 N N . HIS A 1 93 ? 4.333 5.675 0.310 1.00 91.62 93 HIS A N 1
ATOM 728 C CA . HIS A 1 93 ? 4.128 5.011 -0.974 1.00 91.62 93 HIS A CA 1
ATOM 729 C C . HIS A 1 93 ? 3.516 5.960 -2.015 1.00 91.62 93 HIS A C 1
ATOM 731 O O . HIS A 1 93 ? 4.051 6.107 -3.110 1.00 91.62 93 HIS A O 1
ATOM 737 N N . ALA A 1 94 ? 2.446 6.669 -1.651 1.00 91.62 94 ALA A N 1
ATOM 738 C CA . ALA A 1 94 ? 1.725 7.592 -2.526 1.00 91.62 94 ALA A CA 1
ATOM 739 C C . ALA A 1 94 ? 2.552 8.789 -3.029 1.00 91.62 94 ALA A C 1
ATOM 741 O O . ALA A 1 94 ? 2.197 9.391 -4.046 1.00 91.62 94 ALA A O 1
ATOM 742 N N . ILE A 1 95 ? 3.609 9.174 -2.311 1.00 90.56 95 ILE A N 1
ATOM 743 C CA . ILE A 1 95 ? 4.483 10.298 -2.680 1.00 90.56 95 ILE A CA 1
ATOM 744 C C . ILE A 1 95 ? 5.855 9.850 -3.199 1.00 90.56 95 ILE A C 1
ATOM 746 O O . ILE A 1 95 ? 6.669 10.715 -3.508 1.00 90.56 95 ILE A O 1
ATOM 750 N N . GLY A 1 96 ? 6.101 8.540 -3.305 1.00 86.44 96 GLY A N 1
ATOM 751 C CA . GLY A 1 96 ? 7.372 7.988 -3.783 1.00 86.44 96 GLY A CA 1
ATOM 752 C C . GLY A 1 96 ? 8.519 8.010 -2.764 1.00 86.44 96 GLY A C 1
ATOM 753 O O . GLY A 1 96 ? 9.669 7.919 -3.172 1.00 86.44 96 GLY A O 1
ATOM 754 N N . ASN A 1 97 ? 8.222 8.096 -1.463 1.00 88.62 97 ASN A N 1
ATOM 755 C CA . ASN A 1 97 ? 9.206 8.216 -0.375 1.00 88.62 97 ASN A CA 1
ATOM 756 C C . ASN A 1 97 ? 9.245 6.969 0.528 1.00 88.62 97 ASN A C 1
ATOM 758 O O . ASN A 1 97 ? 9.284 7.100 1.751 1.00 88.62 97 ASN A O 1
ATOM 762 N N . LEU A 1 98 ? 9.140 5.764 -0.030 1.00 86.31 98 LEU A N 1
ATOM 763 C CA . LEU A 1 98 ? 9.373 4.552 0.767 1.00 86.31 98 LEU A CA 1
ATOM 764 C C . LEU A 1 98 ? 10.845 4.494 1.218 1.00 86.31 98 LEU A C 1
ATOM 766 O O . LEU A 1 98 ? 11.693 5.128 0.594 1.00 86.31 98 LEU A O 1
ATOM 770 N N . THR A 1 99 ? 11.169 3.708 2.246 1.00 87.06 99 THR A N 1
ATOM 771 C CA . THR A 1 99 ? 12.566 3.303 2.520 1.00 87.06 99 THR A CA 1
ATOM 772 C C . THR A 1 99 ? 12.947 2.044 1.722 1.00 87.06 99 THR A C 1
ATOM 774 O O . THR A 1 99 ? 12.054 1.327 1.247 1.00 87.06 99 THR A O 1
ATOM 777 N N . PRO A 1 100 ? 14.251 1.729 1.555 1.00 85.31 100 PRO A N 1
ATOM 778 C CA . PRO A 1 100 ? 14.697 0.501 0.892 1.00 85.31 100 PRO A CA 1
ATOM 779 C C . PRO A 1 100 ? 14.070 -0.770 1.473 1.00 85.31 100 PRO A C 1
ATOM 781 O O . PRO A 1 100 ? 13.678 -1.680 0.738 1.00 85.31 100 PRO A O 1
ATOM 784 N N . GLU A 1 101 ? 13.942 -0.819 2.796 1.00 90.12 101 GLU A N 1
ATOM 785 C CA . GLU A 1 101 ? 13.362 -1.932 3.540 1.00 90.12 101 GLU A CA 1
ATOM 786 C C . GLU A 1 101 ? 11.862 -2.046 3.275 1.00 90.12 101 GLU A C 1
ATOM 788 O O . GLU A 1 101 ? 11.365 -3.146 3.039 1.00 90.12 101 GLU A O 1
ATOM 793 N N . GLU A 1 102 ? 11.142 -0.921 3.253 1.00 91.88 102 GLU A N 1
ATOM 794 C CA . GLU A 1 102 ? 9.714 -0.904 2.933 1.00 91.88 102 GLU A CA 1
ATOM 795 C C . GLU A 1 102 ? 9.463 -1.353 1.490 1.00 91.88 102 GLU A C 1
ATOM 797 O O . GLU A 1 102 ? 8.585 -2.179 1.237 1.00 91.88 102 GLU A O 1
ATOM 802 N N . PHE A 1 103 ? 10.254 -0.856 0.536 1.00 88.75 103 PHE A N 1
ATOM 803 C CA . PHE A 1 103 ? 10.168 -1.278 -0.861 1.00 88.75 103 PHE A CA 1
ATOM 804 C C . PHE A 1 103 ? 10.425 -2.782 -1.011 1.00 88.75 103 PHE A C 1
ATOM 806 O O . PHE A 1 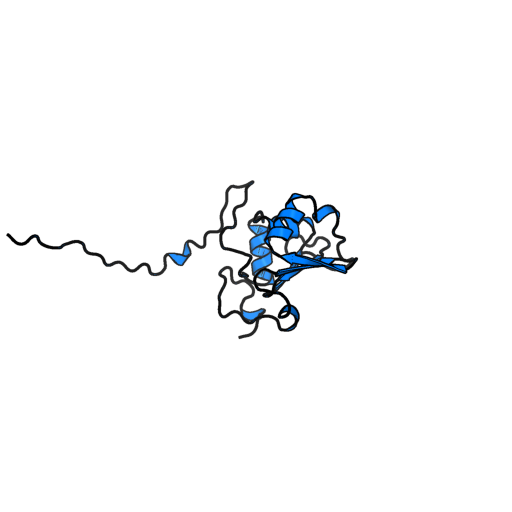103 ? 9.658 -3.481 -1.681 1.00 88.75 103 PHE A O 1
ATOM 813 N N . GLY A 1 104 ? 11.476 -3.285 -0.356 1.00 88.81 104 GLY A N 1
ATOM 814 C CA . GLY A 1 104 ? 11.802 -4.707 -0.314 1.00 88.81 104 GLY A CA 1
ATOM 815 C C . GLY A 1 104 ? 10.655 -5.537 0.254 1.00 88.81 104 GLY A C 1
ATOM 816 O O . GLY A 1 104 ? 10.204 -6.471 -0.404 1.00 88.81 104 GLY A O 1
ATOM 817 N N . ALA A 1 105 ? 10.111 -5.142 1.405 1.00 93.75 105 ALA A N 1
ATOM 818 C CA . ALA A 1 105 ? 9.003 -5.836 2.057 1.00 93.75 105 ALA A CA 1
ATOM 819 C C . ALA A 1 105 ? 7.735 -5.877 1.189 1.00 93.75 105 ALA A C 1
ATOM 821 O O . ALA A 1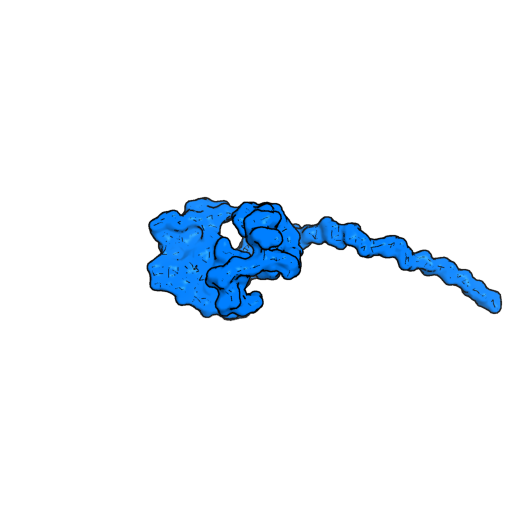 105 ? 7.062 -6.907 1.111 1.00 93.75 105 ALA A O 1
ATOM 822 N N . ILE A 1 106 ? 7.418 -4.788 0.482 1.00 93.44 106 ILE A N 1
ATOM 823 C CA . ILE A 1 106 ? 6.291 -4.761 -0.457 1.00 93.44 106 ILE A CA 1
ATOM 824 C C . ILE A 1 106 ? 6.546 -5.707 -1.637 1.00 93.44 106 ILE A C 1
ATOM 826 O O . ILE A 1 106 ? 5.658 -6.479 -2.006 1.00 93.44 106 ILE A O 1
ATOM 830 N N . CYS A 1 107 ? 7.751 -5.697 -2.214 1.00 90.62 107 CYS A N 1
ATOM 831 C CA . CYS A 1 107 ? 8.110 -6.624 -3.289 1.00 90.62 107 CYS A CA 1
ATOM 832 C C . CYS A 1 107 ? 8.066 -8.084 -2.818 1.00 90.62 107 CYS A C 1
ATOM 834 O O . CYS A 1 107 ? 7.572 -8.949 -3.539 1.00 90.62 107 CYS A O 1
ATOM 836 N N . ASP A 1 108 ? 8.507 -8.374 -1.600 1.00 92.00 108 ASP A N 1
ATOM 837 C CA . ASP A 1 108 ? 8.444 -9.716 -1.022 1.00 92.00 108 ASP A CA 1
ATOM 838 C C . ASP A 1 108 ? 7.005 -10.154 -0.736 1.00 92.00 108 ASP A C 1
ATOM 840 O O . ASP A 1 108 ? 6.698 -11.340 -0.829 1.00 92.00 108 ASP A O 1
ATOM 844 N N . ALA A 1 109 ? 6.095 -9.220 -0.450 1.00 93.50 109 ALA A N 1
ATOM 845 C CA . ALA A 1 109 ? 4.685 -9.519 -0.223 1.00 93.50 109 ALA A CA 1
ATOM 846 C C . ALA A 1 109 ? 3.908 -9.740 -1.529 1.00 93.50 109 ALA A C 1
ATOM 848 O O . ALA A 1 109 ? 3.166 -10.716 -1.664 1.00 93.50 109 ALA A O 1
ATOM 849 N N . VAL A 1 110 ? 4.062 -8.835 -2.498 1.00 91.38 110 VAL A N 1
ATOM 850 C CA . VAL A 1 110 ? 3.205 -8.795 -3.692 1.00 91.38 110 VAL A CA 1
ATOM 851 C C . VAL A 1 110 ? 3.972 -8.711 -5.006 1.00 91.38 110 VAL A C 1
ATOM 853 O O . VAL A 1 110 ? 3.351 -8.790 -6.059 1.00 91.38 110 VAL A O 1
ATOM 856 N N . GLY A 1 111 ? 5.294 -8.589 -4.997 1.00 88.62 111 GLY A N 1
ATOM 857 C CA . GLY A 1 111 ? 6.098 -8.283 -6.182 1.00 88.62 111 GLY A CA 1
ATOM 858 C C . GLY A 1 111 ? 5.937 -6.835 -6.645 1.00 88.62 111 GLY A C 1
ATOM 859 O O . GLY A 1 111 ? 5.022 -6.127 -6.227 1.00 88.62 111 GLY A O 1
ATOM 860 N N . ALA A 1 112 ? 6.793 -6.397 -7.560 1.00 84.62 112 ALA A N 1
ATOM 861 C CA . ALA A 1 112 ? 6.686 -5.076 -8.161 1.00 84.62 112 ALA A CA 1
ATOM 862 C C . ALA A 1 112 ? 5.339 -4.900 -8.890 1.00 84.62 112 ALA A C 1
ATOM 864 O O . ALA A 1 112 ? 4.828 -5.801 -9.571 1.00 84.62 112 ALA A O 1
ATOM 865 N N . THR A 1 113 ? 4.762 -3.713 -8.729 1.00 82.94 113 THR A N 1
ATOM 866 C CA . THR A 1 113 ? 3.529 -3.250 -9.382 1.00 82.94 113 THR A CA 1
ATOM 867 C C . THR A 1 113 ? 3.872 -2.041 -10.244 1.00 82.94 113 THR A C 1
ATOM 869 O O . THR A 1 113 ? 4.890 -1.398 -10.014 1.00 82.94 113 THR A O 1
ATOM 872 N N . TRP A 1 114 ? 3.041 -1.710 -11.226 1.00 81.25 114 TRP A N 1
ATOM 873 C CA . TRP A 1 114 ? 3.267 -0.580 -12.127 1.00 81.25 114 TRP A CA 1
ATOM 874 C C . TRP A 1 114 ? 3.437 0.732 -11.354 1.00 81.25 114 TRP A C 1
ATOM 876 O O . TRP A 1 114 ? 4.206 1.600 -11.748 1.00 81.25 114 TRP A O 1
ATOM 886 N N . HIS A 1 115 ? 2.727 0.863 -10.232 1.00 73.69 115 HIS A N 1
ATOM 887 C CA . HIS A 1 115 ? 2.751 2.051 -9.375 1.00 73.69 115 HIS A CA 1
ATOM 888 C C . HIS A 1 115 ? 3.936 2.095 -8.414 1.00 73.69 115 HIS A C 1
ATOM 890 O O . HIS A 1 115 ? 4.298 3.169 -7.946 1.00 73.69 115 HIS A O 1
ATOM 896 N N . LEU A 1 116 ? 4.585 0.956 -8.179 1.00 70.88 116 LEU A N 1
ATOM 897 C CA . LEU A 1 116 ? 5.955 0.914 -7.683 1.00 70.88 116 LEU A CA 1
ATOM 898 C C . LEU A 1 116 ? 6.876 1.181 -8.878 1.00 70.88 116 LEU A C 1
ATOM 900 O O . LEU A 1 116 ? 7.588 0.293 -9.341 1.00 70.88 116 LEU A O 1
ATOM 904 N N . THR A 1 117 ? 6.812 2.388 -9.442 1.00 54.81 117 THR A N 1
ATOM 905 C CA . THR A 1 117 ? 7.737 2.753 -10.514 1.00 54.81 117 THR A CA 1
ATOM 906 C C . THR A 1 117 ? 9.157 2.722 -9.957 1.00 54.81 117 THR A C 1
ATOM 908 O O . THR A 1 117 ? 9.378 3.164 -8.830 1.00 54.81 117 THR A O 1
ATOM 911 N N . SER A 1 118 ? 10.107 2.255 -10.762 1.00 48.84 118 SER A N 1
ATOM 912 C CA . SER A 1 118 ? 11.565 2.183 -10.554 1.00 48.84 118 SER A CA 1
ATOM 913 C C . SER A 1 118 ? 12.265 3.531 -10.273 1.00 48.84 118 SER A C 1
ATOM 915 O O . SER A 1 118 ? 13.463 3.678 -10.478 1.00 48.84 118 SER A O 1
ATOM 917 N N . TYR A 1 119 ? 11.514 4.528 -9.808 1.00 53.78 119 TYR A N 1
ATOM 918 C CA . TYR A 1 119 ? 11.959 5.843 -9.355 1.00 53.78 119 TYR A CA 1
ATOM 919 C C . TYR A 1 119 ? 11.810 5.956 -7.841 1.00 53.78 119 TYR A C 1
ATOM 921 O O . TYR A 1 119 ? 11.366 6.973 -7.311 1.00 53.78 119 TYR A O 1
ATOM 929 N N . PHE A 1 120 ? 12.129 4.877 -7.137 1.00 61.66 120 PHE A N 1
ATOM 930 C CA . PHE A 1 120 ? 12.315 4.954 -5.703 1.00 61.66 120 PHE A CA 1
ATOM 931 C C . PHE A 1 120 ? 13.493 5.890 -5.428 1.00 61.66 120 PHE A C 1
ATOM 933 O O . PHE A 1 120 ? 14.579 5.673 -5.969 1.00 61.66 120 PHE A O 1
ATOM 940 N N . TYR A 1 121 ? 13.279 6.899 -4.591 1.00 55.06 121 TYR A N 1
ATOM 941 C CA . TYR A 1 121 ? 14.320 7.758 -4.048 1.00 55.06 121 TYR A CA 1
ATOM 942 C C . TYR A 1 121 ? 14.022 7.970 -2.566 1.00 55.06 121 TYR A C 1
ATOM 944 O O . TYR A 1 121 ? 12.996 8.551 -2.216 1.00 55.06 121 TYR A O 1
ATOM 952 N N . ASP A 1 122 ? 14.907 7.492 -1.701 1.00 60.53 122 ASP A N 1
ATOM 953 C CA . ASP A 1 122 ? 14.852 7.779 -0.275 1.00 60.53 122 ASP A CA 1
ATOM 954 C C . ASP A 1 122 ? 15.468 9.169 -0.031 1.00 60.53 122 ASP A C 1
ATOM 956 O O . ASP A 1 122 ? 16.675 9.346 -0.227 1.00 60.53 122 ASP A O 1
ATOM 960 N N . PRO A 1 123 ? 14.680 10.177 0.383 1.00 58.66 123 PRO A N 1
ATOM 961 C CA . PRO A 1 123 ? 15.190 11.527 0.582 1.00 58.66 123 PRO A CA 1
ATOM 962 C C . PRO A 1 123 ? 16.108 11.666 1.798 1.00 58.66 123 PRO A C 1
ATOM 964 O O . PRO A 1 123 ? 16.872 12.630 1.848 1.00 58.66 123 PRO A O 1
ATOM 967 N N . GLU A 1 124 ? 16.039 10.756 2.772 1.00 66.50 124 GLU A N 1
ATOM 968 C CA . GLU A 1 124 ? 16.883 10.809 3.967 1.00 66.50 124 GLU A CA 1
ATOM 969 C C . GLU A 1 124 ? 18.278 10.252 3.681 1.00 66.50 124 GLU A C 1
ATOM 971 O O . GLU A 1 124 ? 19.277 10.828 4.114 1.00 66.50 124 GLU A O 1
ATOM 976 N N . THR A 1 125 ? 18.358 9.156 2.924 1.00 66.12 125 THR A N 1
ATOM 977 C CA . THR A 1 125 ? 19.631 8.477 2.631 1.00 66.12 125 THR A CA 1
ATOM 978 C C . THR A 1 125 ? 20.217 8.821 1.260 1.00 66.12 125 THR A C 1
ATOM 980 O O . THR A 1 125 ? 21.409 8.615 1.035 1.00 66.12 125 THR A O 1
ATOM 983 N N . GLY A 1 126 ? 19.409 9.350 0.337 1.00 60.84 126 GLY A N 1
ATOM 984 C CA . GLY A 1 126 ? 19.788 9.618 -1.053 1.00 60.84 126 GLY A CA 1
ATOM 985 C C . GLY A 1 126 ? 19.856 8.369 -1.941 1.00 60.84 126 GLY A C 1
ATOM 986 O O . GLY A 1 126 ? 20.286 8.462 -3.092 1.00 60.84 126 GLY A O 1
ATOM 987 N N . VAL A 1 127 ? 19.459 7.196 -1.433 1.00 66.75 127 VAL A N 1
ATOM 988 C CA . VAL A 1 127 ? 19.475 5.933 -2.182 1.00 66.75 127 VAL A CA 1
ATOM 989 C C . VAL A 1 127 ? 18.320 5.904 -3.180 1.00 66.75 127 VAL A C 1
ATOM 991 O O . VAL A 1 127 ? 17.175 6.172 -2.824 1.00 66.75 127 VAL A O 1
ATOM 994 N N . SER A 1 128 ? 18.607 5.516 -4.425 1.00 64.38 128 SER A N 1
ATOM 995 C CA . SER A 1 128 ? 17.576 5.216 -5.421 1.00 64.38 128 SER A CA 1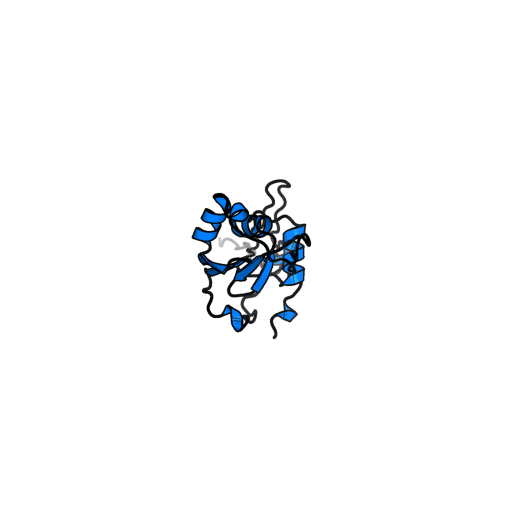
ATOM 996 C C . SER A 1 128 ? 17.655 3.763 -5.878 1.00 64.38 128 SER A C 1
ATOM 998 O O . SER A 1 128 ? 18.749 3.225 -6.045 1.00 64.38 128 SER A O 1
ATOM 1000 N N . PHE A 1 129 ? 16.502 3.125 -6.090 1.00 61.88 129 PHE A N 1
ATOM 1001 C CA . PHE A 1 129 ? 16.430 1.834 -6.778 1.00 61.88 129 PHE A CA 1
ATOM 1002 C C . PHE A 1 129 ? 16.150 2.099 -8.251 1.00 61.88 129 PHE A C 1
ATOM 1004 O O . PHE A 1 129 ? 15.022 1.950 -8.714 1.00 61.88 129 PHE A O 1
ATOM 1011 N N . TYR A 1 130 ? 17.186 2.490 -8.989 1.00 53.97 130 TYR A N 1
ATOM 1012 C CA . TYR A 1 130 ? 17.209 2.193 -10.415 1.00 53.97 130 TYR A CA 1
ATOM 1013 C C . TYR A 1 130 ? 17.566 0.712 -10.559 1.00 53.97 130 TYR A C 1
ATOM 1015 O O . TYR A 1 130 ? 18.584 0.272 -10.023 1.00 53.97 130 TYR A O 1
ATOM 1023 N N . ASN A 1 131 ? 16.745 -0.062 -11.273 1.00 48.47 131 ASN A N 1
ATOM 1024 C CA . ASN A 1 131 ? 17.204 -1.337 -11.822 1.00 48.47 131 ASN A CA 1
ATOM 1025 C C . ASN A 1 131 ? 18.282 -0.997 -12.864 1.00 48.47 131 ASN A C 1
ATOM 1027 O O . ASN A 1 131 ? 17.968 -0.786 -14.029 1.00 48.47 131 ASN A O 1
ATOM 1031 N N . LEU A 1 132 ? 19.538 -0.875 -12.434 1.00 43.84 132 LEU A N 1
ATOM 1032 C CA . LEU A 1 132 ? 20.692 -0.761 -13.334 1.00 43.84 132 LEU A CA 1
ATOM 1033 C C . LEU A 1 132 ? 20.992 -2.092 -14.047 1.00 43.84 132 LEU A C 1
ATOM 1035 O O . LEU A 1 132 ? 21.863 -2.134 -14.902 1.00 43.84 132 LEU A O 1
ATOM 1039 N N . ASP A 1 133 ? 20.241 -3.155 -13.745 1.00 45.75 133 ASP A N 1
ATOM 1040 C CA . ASP A 1 133 ? 20.344 -4.437 -14.447 1.00 45.75 133 ASP A CA 1
ATOM 1041 C C . ASP A 1 133 ? 19.639 -4.427 -15.824 1.00 45.75 133 ASP A C 1
ATOM 1043 O O . ASP A 1 133 ? 19.785 -5.378 -16.583 1.00 45.75 133 ASP A O 1
ATOM 1047 N N . ASP A 1 134 ? 18.946 -3.339 -16.204 1.00 44.88 134 ASP A N 1
ATOM 1048 C CA . ASP A 1 134 ? 18.548 -3.077 -17.604 1.00 44.88 134 ASP A CA 1
ATOM 1049 C C . ASP A 1 134 ? 19.738 -2.531 -18.448 1.00 44.88 134 ASP A C 1
ATOM 1051 O O . ASP A 1 134 ? 19.542 -1.855 -19.458 1.00 44.88 134 ASP A O 1
ATOM 1055 N N . GLU A 1 135 ? 20.986 -2.816 -18.048 1.00 45.59 135 GLU A N 1
ATOM 1056 C CA . GLU A 1 135 ? 22.165 -2.788 -18.933 1.00 45.59 135 GLU A CA 1
ATOM 1057 C C . GLU A 1 135 ? 22.356 -4.109 -19.709 1.00 45.59 135 GLU A C 1
ATOM 1059 O O . GLU A 1 135 ? 23.373 -4.301 -20.374 1.00 45.59 135 GLU A O 1
ATOM 1064 N N . GLU A 1 136 ? 21.388 -5.030 -19.693 1.00 50.94 136 GLU A N 1
ATOM 1065 C CA . GLU A 1 136 ? 21.366 -6.125 -20.666 1.00 50.94 136 GLU A CA 1
ATOM 1066 C C . GLU A 1 136 ? 20.693 -5.665 -21.975 1.00 50.94 136 GLU A C 1
ATOM 1068 O O . GLU A 1 136 ? 19.471 -5.596 -22.092 1.00 50.94 136 GLU A O 1
ATOM 1073 N N . ASP A 1 137 ? 21.547 -5.416 -22.976 1.00 49.62 137 ASP A N 1
ATOM 1074 C CA . ASP A 1 137 ? 21.255 -5.431 -24.421 1.00 49.62 137 ASP A CA 1
ATOM 1075 C C . ASP A 1 137 ? 20.910 -4.093 -25.115 1.00 49.62 137 ASP A C 1
ATOM 1077 O O . ASP A 1 137 ? 20.075 -4.019 -26.018 1.00 49.62 137 ASP A O 1
ATOM 1081 N N . MET A 1 138 ? 21.645 -3.023 -24.795 1.00 45.03 138 MET A N 1
ATOM 1082 C CA . MET A 1 138 ? 21.975 -2.017 -25.820 1.00 45.03 138 MET A CA 1
ATOM 1083 C C . MET A 1 138 ? 23.216 -2.515 -26.562 1.00 45.03 138 MET A C 1
ATOM 1085 O O . MET A 1 138 ? 24.325 -2.066 -26.288 1.00 45.03 138 MET A O 1
ATOM 1089 N N . GLY A 1 139 ? 23.013 -3.507 -27.434 1.00 43.19 139 GLY A N 1
ATOM 1090 C CA . GLY A 1 139 ? 24.069 -4.145 -28.210 1.00 43.19 139 GLY A CA 1
ATOM 1091 C C . GLY A 1 139 ? 25.063 -3.142 -28.795 1.00 43.19 139 GLY A C 1
ATOM 1092 O O . GLY A 1 139 ? 24.690 -2.157 -29.438 1.00 43.19 139 GLY A O 1
ATOM 1093 N N . ASP A 1 140 ? 26.339 -3.432 -28.559 1.00 54.88 140 ASP A N 1
ATOM 1094 C CA . ASP A 1 140 ? 27.459 -2.903 -29.318 1.00 54.88 140 ASP A CA 1
ATOM 1095 C C . ASP A 1 140 ? 27.177 -3.077 -30.817 1.00 54.88 140 ASP A C 1
ATOM 1097 O O . ASP A 1 140 ? 27.136 -4.206 -31.288 1.00 54.88 140 ASP A O 1
ATOM 1101 N N . GLU A 1 141 ? 26.962 -1.982 -31.554 1.00 53.69 141 GLU A N 1
ATOM 1102 C CA . GLU A 1 141 ? 27.360 -1.819 -32.964 1.00 53.69 141 GLU A CA 1
ATOM 1103 C C . GLU A 1 141 ? 26.889 -0.459 -33.514 1.00 53.69 141 GLU A C 1
ATOM 1105 O O . GLU A 1 141 ? 25.852 -0.331 -34.160 1.00 53.69 141 GLU A O 1
ATOM 1110 N N . GLN A 1 142 ? 27.706 0.580 -33.329 1.00 45.03 142 GLN A N 1
ATOM 1111 C CA . GLN A 1 142 ? 27.992 1.501 -34.433 1.00 45.03 142 GLN A CA 1
ATOM 1112 C C . GLN A 1 142 ? 29.495 1.755 -34.460 1.00 45.03 142 GLN A C 1
ATOM 1114 O O . GLN A 1 142 ? 30.009 2.727 -33.907 1.00 45.03 142 GLN A O 1
ATOM 1119 N N . ASP A 1 143 ? 30.196 0.840 -35.124 1.00 48.59 143 ASP A N 1
ATOM 1120 C CA . ASP A 1 143 ? 31.521 1.082 -35.673 1.00 48.59 143 ASP A CA 1
ATOM 1121 C C . ASP A 1 143 ? 31.408 2.227 -36.700 1.00 48.59 143 ASP A C 1
ATOM 1123 O O . ASP A 1 143 ? 31.079 2.036 -37.871 1.00 48.59 143 ASP A O 1
ATOM 1127 N N . LEU A 1 144 ? 31.612 3.463 -36.239 1.00 53.12 144 LEU A N 1
ATOM 1128 C CA . LEU A 1 144 ? 31.715 4.656 -37.081 1.00 53.12 144 LEU A CA 1
ATOM 1129 C C . LEU A 1 144 ? 33.098 4.720 -37.750 1.00 53.12 144 LEU A C 1
ATOM 1131 O O . LEU A 1 144 ? 33.783 5.740 -37.706 1.00 53.12 144 LEU A O 1
ATOM 1135 N N . SER A 1 145 ? 33.511 3.641 -38.409 1.00 49.06 145 SER A N 1
ATOM 1136 C CA . SER A 1 145 ? 34.624 3.641 -39.355 1.00 49.06 145 SER A CA 1
ATOM 1137 C C . SER A 1 145 ? 34.085 3.650 -40.787 1.00 49.06 145 SER A C 1
ATOM 1139 O O . SER A 1 145 ? 34.245 2.722 -41.570 1.00 49.06 145 SER A O 1
ATOM 1141 N N . SER A 1 146 ? 33.438 4.753 -41.171 1.00 49.81 146 SER A N 1
ATOM 1142 C CA . SER A 1 146 ? 33.231 5.040 -42.594 1.00 49.81 146 SER A CA 1
ATOM 1143 C C . SER A 1 146 ? 34.539 5.582 -43.186 1.00 49.81 146 SER A C 1
ATOM 1145 O O . SER A 1 146 ? 34.971 6.663 -42.779 1.00 49.81 146 SER A O 1
ATOM 1147 N N . PRO A 1 147 ? 35.197 4.890 -44.135 1.00 57.59 147 PRO A N 1
ATOM 1148 C CA . PRO A 1 147 ? 36.336 5.455 -44.841 1.00 57.59 147 PRO A CA 1
ATOM 1149 C C . PRO A 1 147 ? 35.846 6.571 -45.767 1.00 57.59 147 PRO A C 1
ATOM 1151 O O . PRO A 1 147 ? 34.980 6.362 -46.616 1.00 57.59 147 PRO A O 1
ATOM 1154 N N . THR A 1 148 ? 36.415 7.763 -45.620 1.00 53.69 148 THR A N 1
ATOM 1155 C CA . THR A 1 148 ? 36.234 8.864 -46.567 1.00 53.69 148 THR A CA 1
ATOM 1156 C C . THR A 1 148 ? 36.709 8.415 -47.957 1.00 53.69 148 THR A C 1
ATOM 1158 O O . THR A 1 148 ? 37.875 8.028 -48.097 1.00 53.69 148 THR A O 1
ATOM 1161 N N . PRO A 1 149 ? 35.864 8.454 -49.004 1.00 58.97 149 PRO A N 1
ATOM 1162 C CA . PRO A 1 149 ? 36.344 8.328 -50.371 1.00 58.97 149 PRO A CA 1
ATOM 1163 C C . PRO A 1 149 ? 37.144 9.582 -50.747 1.00 58.97 149 PRO A C 1
ATOM 1165 O O . PRO A 1 149 ? 36.827 10.683 -50.297 1.00 58.97 149 PRO A O 1
ATOM 1168 N N . ARG A 1 150 ? 38.196 9.362 -51.539 1.00 54.69 150 ARG A N 1
ATOM 1169 C CA . ARG A 1 150 ? 39.172 10.354 -52.017 1.00 54.69 150 ARG A CA 1
ATOM 1170 C C . ARG A 1 150 ? 38.561 11.534 -52.764 1.00 54.69 150 ARG A C 1
ATOM 1172 O O . ARG A 1 150 ? 37.610 11.301 -53.540 1.00 54.69 150 ARG A O 1
#

Sequence (150 aa):
MDVESFRGKRCWRHDRPKPAHLRYLGVTGAEIEDAVGPYRFDFNTLTVAARNGLQNMLVPFGGLSSVCSGRPAVKFRTREAEILLTPDEVCRHAIGNLTPEEFGAICDAVGATWHLTSYFYDPETGVSFYNLDDEEDMGDEQDLSSPTPR

Radius of gyration: 19.31 Å; chains: 1; bounding box: 54×35×67 Å

Foldseek 3Di:
DAQCVQAQAQDDDPPRDWDPVLQVADQQKKWKQAPVGIDIDGLVVLLVCLVVPVLVVGHFDPPDAFLQPRPGFIWIDHRHDTGTHRSNQSSCLSNLADDPSSSSSRSNVRRDDVSNPQARAHPVVRDGRDPPVVVPDPDDDDPPPDDDDD

Organism: NCBI:txid1177929

Secondary structure (DSSP, 8-state):
--SGGGTT--S--TTPPPPGGGTTS-TTEEEEE-SS-EEEEEHHHHHHHHHTTGGGT----TT-B-TTT-SB-EEEEESS-EEEE-HHHHHHHHHT---HHHHHHHHHHH---TTS-S-EE-TTT--EE--GGGGS----------PPP-

pLDDT: mean 83.35, std 17.23, range [43.19, 98.56]